Protein AF-A0A9P6AMZ5-F1 (afdb_monomer_lite)

Organism: NCBI:txid1448309

Structure (mmCIF, N/CA/C/O backbone):
data_AF-A0A9P6AMZ5-F1
#
_entry.id   AF-A0A9P6AMZ5-F1
#
loop_
_atom_site.group_PDB
_atom_site.id
_atom_site.type_symbol
_atom_site.label_atom_id
_atom_site.label_alt_id
_atom_site.label_comp_id
_atom_site.label_asym_id
_atom_site.label_entity_id
_atom_site.label_seq_id
_atom_site.pdbx_PDB_ins_code
_atom_site.Cartn_x
_atom_site.Cartn_y
_atom_site.Cartn_z
_atom_site.occupancy
_atom_site.B_iso_or_equiv
_atom_site.auth_seq_id
_atom_site.auth_comp_id
_atom_site.auth_asym_id
_atom_site.auth_atom_id
_atom_site.pdbx_PDB_model_num
ATOM 1 N N . MET A 1 1 ? -3.233 13.980 18.568 1.00 48.47 1 MET A N 1
ATOM 2 C CA . MET A 1 1 ? -3.191 13.251 17.279 1.00 48.47 1 MET A CA 1
ATOM 3 C C . MET A 1 1 ? -2.368 11.982 17.460 1.00 48.47 1 MET A C 1
ATOM 5 O O . MET A 1 1 ? -1.391 12.049 18.199 1.00 48.47 1 MET A O 1
ATOM 9 N N . PRO A 1 2 ? -2.757 10.838 16.870 1.00 57.91 2 PRO A N 1
ATOM 10 C CA . PRO A 1 2 ? -1.958 9.615 16.939 1.00 57.91 2 PRO A CA 1
ATOM 11 C C . PRO A 1 2 ? -0.602 9.841 16.256 1.00 57.91 2 PRO A C 1
ATOM 13 O O . PRO A 1 2 ? -0.550 10.254 15.101 1.00 57.91 2 PRO A O 1
ATOM 16 N N . GLN A 1 3 ? 0.487 9.612 16.988 1.00 70.00 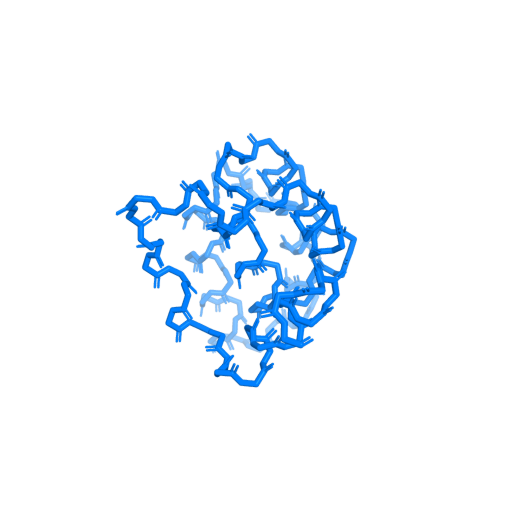3 GLN A N 1
ATOM 17 C CA . GLN A 1 3 ? 1.849 9.797 16.487 1.00 70.00 3 GLN A CA 1
ATOM 18 C C . GLN A 1 3 ? 2.267 8.549 15.702 1.00 70.00 3 GLN A C 1
ATOM 20 O O . GLN A 1 3 ? 2.582 7.515 16.292 1.00 70.00 3 GLN A O 1
ATOM 25 N N . VAL A 1 4 ? 2.250 8.626 14.370 1.00 73.94 4 VAL A N 1
ATOM 26 C CA . VAL A 1 4 ? 2.818 7.575 13.517 1.00 73.94 4 VAL A CA 1
ATOM 27 C C . VAL A 1 4 ? 4.332 7.748 13.511 1.00 73.94 4 VAL A C 1
ATOM 29 O O . VAL A 1 4 ? 4.833 8.797 13.129 1.00 73.94 4 VAL A O 1
ATOM 32 N N . THR A 1 5 ? 5.059 6.723 13.949 1.00 81.06 5 THR A N 1
ATOM 33 C CA . THR A 1 5 ? 6.531 6.753 14.057 1.00 81.06 5 THR A CA 1
ATOM 34 C C . THR A 1 5 ? 7.222 5.847 13.042 1.00 81.06 5 THR A C 1
ATOM 36 O O . THR A 1 5 ? 8.425 5.957 12.831 1.00 81.06 5 THR A O 1
ATOM 39 N N . SER A 1 6 ? 6.474 4.939 12.412 1.00 81.38 6 SER A N 1
ATOM 40 C CA . SER A 1 6 ? 6.967 4.041 11.372 1.00 81.38 6 SER A CA 1
ATOM 41 C C . SER A 1 6 ? 5.814 3.442 10.569 1.00 81.38 6 SER A C 1
ATOM 43 O O . SER A 1 6 ? 4.652 3.482 10.984 1.00 81.38 6 SER A O 1
ATOM 45 N N . ILE A 1 7 ? 6.151 2.818 9.441 1.00 80.31 7 ILE A N 1
ATOM 46 C CA . ILE A 1 7 ? 5.208 2.065 8.610 1.00 80.31 7 ILE A CA 1
ATOM 47 C C . ILE A 1 7 ? 4.557 0.928 9.410 1.00 80.31 7 ILE A C 1
ATOM 49 O O . ILE A 1 7 ? 3.337 0.792 9.396 1.00 80.31 7 ILE A O 1
ATOM 53 N N . ASP A 1 8 ? 5.338 0.142 10.156 1.00 83.94 8 ASP A N 1
ATOM 54 C CA . ASP A 1 8 ? 4.807 -0.959 10.970 1.00 83.94 8 ASP A CA 1
ATOM 55 C C . ASP A 1 8 ? 3.888 -0.451 12.096 1.00 83.94 8 ASP A C 1
ATOM 57 O O . ASP A 1 8 ? 2.883 -1.089 12.424 1.00 83.94 8 ASP A O 1
ATOM 61 N N . HIS A 1 9 ? 4.188 0.721 12.666 1.00 82.12 9 HIS A N 1
ATOM 62 C CA . HIS A 1 9 ? 3.320 1.362 13.652 1.00 82.12 9 HIS A CA 1
ATOM 63 C C . HIS A 1 9 ? 2.003 1.837 13.014 1.00 82.12 9 HIS A C 1
ATOM 65 O O . HIS A 1 9 ? 0.933 1.542 13.550 1.00 82.12 9 HIS A O 1
ATOM 71 N N . ALA A 1 10 ? 2.054 2.467 11.835 1.00 81.50 10 ALA A N 1
ATOM 72 C CA . ALA A 1 10 ? 0.857 2.815 11.069 1.00 81.50 10 ALA A CA 1
ATOM 73 C C . ALA A 1 10 ? -0.005 1.583 10.764 1.00 81.50 10 ALA A C 1
ATOM 75 O O . ALA A 1 10 ? -1.210 1.621 10.994 1.00 81.50 10 ALA A O 1
ATOM 76 N N . GLN A 1 11 ? 0.585 0.468 10.320 1.00 82.88 11 GLN A N 1
ATOM 77 C CA . GLN A 1 11 ? -0.166 -0.763 10.033 1.00 82.88 11 GLN A CA 1
ATOM 78 C C . GLN A 1 11 ? -0.934 -1.288 11.256 1.00 82.88 11 GLN A C 1
ATOM 80 O O . GLN A 1 11 ? -2.086 -1.710 11.136 1.00 82.88 11 GLN A O 1
ATOM 85 N N . LYS A 1 12 ? -0.321 -1.240 12.447 1.00 84.75 12 LYS A N 1
ATOM 86 C CA . LYS A 1 12 ? -0.992 -1.616 13.702 1.00 84.75 12 LYS A CA 1
ATOM 87 C C . LYS A 1 12 ? -2.152 -0.674 14.019 1.00 84.75 12 LYS A C 1
ATOM 89 O O . LYS A 1 12 ? -3.233 -1.148 14.358 1.00 84.75 12 LYS A O 1
ATOM 94 N N . LEU A 1 13 ? -1.946 0.635 13.872 1.00 81.88 13 LEU A N 1
ATOM 95 C CA . LEU A 1 13 ? -2.985 1.638 14.112 1.00 81.88 13 LEU A CA 1
ATOM 96 C C . LEU A 1 13 ? -4.151 1.502 13.130 1.00 81.88 13 LEU A C 1
ATOM 98 O O . LEU A 1 13 ? -5.298 1.594 13.551 1.00 81.88 13 LEU A O 1
ATOM 102 N N . PHE A 1 14 ? -3.882 1.195 11.859 1.00 80.81 14 PHE A N 1
ATOM 103 C CA . PHE A 1 14 ? -4.926 0.910 10.876 1.00 80.81 14 PHE A CA 1
ATOM 104 C C . PHE A 1 14 ? -5.754 -0.316 11.250 1.00 80.81 14 PHE A C 1
ATOM 106 O O . PHE A 1 14 ? -6.975 -0.258 11.180 1.00 80.81 14 PHE A O 1
ATOM 113 N N . LYS A 1 15 ? -5.118 -1.402 11.710 1.00 81.12 15 LYS A N 1
ATOM 114 C CA . LYS A 1 15 ? -5.836 -2.600 12.176 1.00 81.12 15 LYS A CA 1
ATOM 115 C C . LYS A 1 15 ? -6.765 -2.295 13.357 1.00 81.12 15 LYS A C 1
ATOM 117 O O . LYS A 1 15 ? -7.832 -2.887 13.475 1.00 81.12 15 LYS A O 1
ATOM 122 N N . VAL A 1 16 ? -6.355 -1.384 14.240 1.00 81.19 16 VAL A N 1
ATOM 123 C CA . VAL A 1 16 ? -7.189 -0.923 15.356 1.00 81.19 16 VAL A CA 1
ATOM 124 C C . VAL A 1 16 ? -8.319 -0.026 14.847 1.00 81.19 16 VAL A C 1
ATOM 126 O O . VAL A 1 16 ? -9.467 -0.262 15.195 1.00 81.19 16 VAL A O 1
ATOM 129 N N . ALA A 1 17 ? -8.027 0.958 13.996 1.00 78.94 17 ALA A N 1
ATOM 130 C CA . ALA A 1 17 ? -9.033 1.866 13.444 1.00 78.94 17 ALA A CA 1
ATOM 131 C C . ALA A 1 17 ? -10.132 1.126 12.660 1.00 78.94 17 ALA A C 1
ATOM 133 O O . ALA A 1 17 ? -11.304 1.467 12.801 1.00 78.94 17 ALA A O 1
ATOM 134 N N . ASP A 1 18 ? -9.751 0.093 11.904 1.00 76.75 18 ASP A N 1
ATOM 135 C CA . ASP A 1 18 ? -10.654 -0.809 11.183 1.00 76.75 18 ASP A CA 1
ATOM 136 C C . ASP A 1 18 ? -11.557 -1.599 12.145 1.00 76.75 18 ASP A C 1
ATOM 138 O O . ASP A 1 18 ? -12.773 -1.628 11.982 1.00 76.75 18 ASP A O 1
ATOM 142 N N . LYS A 1 19 ? -10.990 -2.137 13.237 1.00 75.38 19 LYS A N 1
ATOM 143 C CA . LYS A 1 19 ? -11.752 -2.855 14.277 1.00 75.38 19 LYS A CA 1
ATOM 144 C C . LYS A 1 19 ? -12.838 -1.994 14.938 1.00 75.38 19 LYS A C 1
ATOM 146 O O . LYS A 1 19 ? -13.830 -2.539 15.414 1.00 75.38 19 LYS A O 1
ATOM 151 N N . PHE A 1 20 ? -12.637 -0.681 15.012 1.00 74.44 20 PHE A N 1
ATOM 152 C CA . PHE A 1 20 ? -13.552 0.250 15.676 1.00 74.44 20 PHE A CA 1
ATOM 153 C C . PHE A 1 20 ? -14.383 1.102 14.692 1.00 74.44 20 PHE A C 1
ATOM 155 O O . PHE A 1 20 ? -15.026 2.050 15.133 1.00 74.44 20 PHE A O 1
ATOM 162 N N . ASP A 1 21 ? -14.360 0.790 13.386 1.00 68.38 21 ASP A N 1
ATOM 163 C CA . ASP A 1 21 ? -15.035 1.517 12.285 1.00 68.38 21 ASP A CA 1
ATOM 164 C C . ASP A 1 21 ? -14.867 3.050 12.340 1.00 68.38 21 ASP A C 1
ATOM 166 O O . ASP A 1 21 ? -15.754 3.848 12.024 1.00 68.38 21 ASP A O 1
ATOM 170 N N . VAL A 1 22 ? -13.686 3.509 12.761 1.00 77.38 22 VAL A N 1
ATOM 171 C CA . VAL A 1 22 ? -13.421 4.945 12.891 1.00 77.38 22 VAL A CA 1
ATOM 172 C C . VAL A 1 22 ? -12.915 5.477 11.552 1.00 77.38 22 VAL A C 1
ATOM 174 O O . VAL A 1 22 ? -11.717 5.699 11.363 1.00 77.38 22 VAL A O 1
ATOM 177 N N . LYS A 1 23 ? -13.830 5.720 10.605 1.00 75.44 23 LYS A N 1
ATOM 178 C CA . LYS A 1 23 ? -13.509 6.223 9.248 1.00 75.44 23 LYS A CA 1
ATOM 179 C C . LYS A 1 23 ? -12.584 7.445 9.256 1.00 75.44 23 LYS A C 1
ATOM 181 O O . LYS A 1 23 ? -11.601 7.495 8.520 1.00 75.44 23 LYS A O 1
ATOM 186 N N . ARG A 1 24 ? -12.831 8.389 10.168 1.00 76.56 24 ARG A N 1
ATOM 187 C CA . ARG A 1 24 ? -12.015 9.603 10.328 1.00 76.56 24 ARG A CA 1
ATOM 188 C C . ARG A 1 24 ? -10.596 9.319 10.836 1.00 76.56 24 ARG A C 1
ATOM 190 O O . ARG A 1 24 ? -9.669 10.056 10.518 1.00 76.56 24 ARG A O 1
ATOM 197 N N . ALA A 1 25 ? -10.400 8.240 11.595 1.00 78.31 25 ALA A N 1
ATOM 198 C CA . ALA A 1 25 ? -9.067 7.811 12.010 1.00 78.31 25 ALA A CA 1
ATOM 199 C C . ALA A 1 25 ? -8.296 7.199 10.836 1.00 78.31 25 ALA A C 1
ATOM 201 O O . ALA A 1 25 ? -7.109 7.477 10.695 1.00 78.31 25 ALA A O 1
ATOM 202 N N . ALA A 1 26 ? -8.959 6.434 9.964 1.00 79.31 26 ALA A N 1
ATOM 203 C CA . ALA A 1 26 ? -8.324 5.886 8.767 1.00 79.31 26 ALA A CA 1
ATOM 204 C C . ALA A 1 26 ? -7.807 6.995 7.834 1.00 79.31 26 ALA A C 1
ATOM 206 O O . ALA A 1 26 ? -6.692 6.898 7.331 1.00 79.31 26 ALA A O 1
ATOM 207 N N . GLU A 1 27 ? -8.562 8.078 7.649 1.00 81.06 27 GLU A N 1
ATOM 208 C CA . GLU A 1 27 ? -8.126 9.234 6.849 1.00 81.06 27 GLU A CA 1
ATOM 209 C C . GLU A 1 27 ? -6.894 9.931 7.440 1.00 81.06 27 GLU A C 1
ATOM 211 O O . GLU A 1 27 ? -5.911 10.161 6.733 1.00 81.06 27 GLU A O 1
ATOM 216 N N . LEU A 1 28 ? -6.903 10.203 8.748 1.00 83.12 28 LEU A N 1
ATOM 217 C CA . LEU A 1 28 ? -5.761 10.811 9.437 1.00 83.12 28 LEU A CA 1
ATOM 218 C C . LEU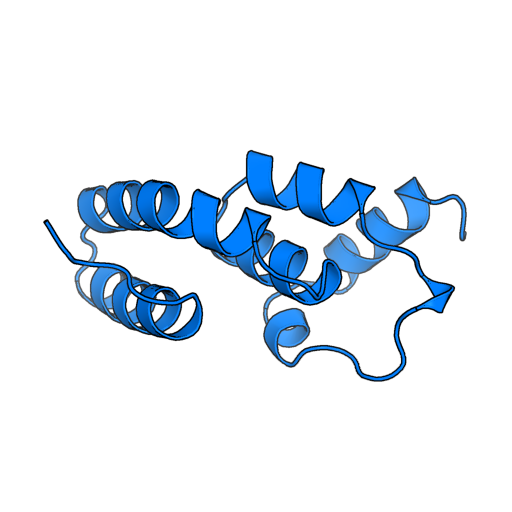 A 1 28 ? -4.521 9.909 9.393 1.00 83.12 28 LEU A C 1
ATOM 220 O O . LEU A 1 28 ? -3.408 10.394 9.198 1.00 83.12 28 LEU A O 1
ATOM 224 N N . LEU A 1 29 ? -4.708 8.595 9.532 1.00 84.06 29 LEU A N 1
ATOM 225 C CA . LEU A 1 29 ? -3.622 7.624 9.433 1.00 84.06 29 LEU A CA 1
ATOM 226 C C . LEU A 1 29 ? -3.068 7.525 8.009 1.00 84.06 29 LEU A C 1
ATOM 228 O O . LEU A 1 29 ? -1.860 7.366 7.860 1.00 84.06 29 LEU A O 1
ATOM 232 N N . ARG A 1 30 ? -3.900 7.663 6.964 1.00 85.44 30 ARG A N 1
ATOM 233 C CA . ARG A 1 30 ? -3.427 7.700 5.566 1.00 85.44 30 ARG A CA 1
ATOM 234 C C . ARG A 1 30 ? -2.522 8.904 5.349 1.00 85.44 30 ARG A C 1
ATOM 236 O O . ARG A 1 30 ? -1.407 8.731 4.867 1.00 85.44 30 ARG A O 1
ATOM 243 N N . ALA A 1 31 ? -2.965 10.087 5.778 1.00 84.19 31 ALA A N 1
ATOM 244 C CA . ALA A 1 31 ? -2.175 11.312 5.683 1.00 84.19 31 ALA A CA 1
ATOM 245 C C . ALA A 1 31 ? -0.843 11.198 6.444 1.00 84.19 31 ALA A C 1
ATOM 247 O O . ALA A 1 31 ? 0.206 11.578 5.927 1.00 84.19 31 ALA A O 1
ATOM 248 N N . ALA A 1 32 ? -0.869 10.610 7.643 1.00 85.56 32 ALA A N 1
ATOM 249 C CA . ALA A 1 32 ? 0.332 10.387 8.439 1.00 85.56 32 ALA A CA 1
ATOM 250 C C . ALA A 1 32 ? 1.267 9.322 7.838 1.00 85.56 32 ALA A C 1
ATOM 252 O O . ALA A 1 32 ? 2.471 9.382 8.066 1.00 85.56 32 ALA A O 1
ATOM 253 N N . LEU A 1 33 ? 0.744 8.359 7.071 1.00 86.06 33 LEU A N 1
ATOM 254 C CA . LEU A 1 33 ? 1.512 7.278 6.448 1.00 86.06 33 LEU A CA 1
ATOM 255 C C . LEU A 1 33 ? 2.251 7.727 5.174 1.00 86.06 33 LEU A C 1
ATOM 257 O O . LEU A 1 33 ? 3.338 7.219 4.895 1.00 86.06 33 LEU A O 1
ATOM 261 N N . THR A 1 34 ? 1.706 8.691 4.426 1.00 87.25 34 THR A N 1
ATOM 262 C CA . THR A 1 34 ? 2.286 9.216 3.176 1.00 87.25 34 THR A CA 1
ATOM 263 C C . THR A 1 34 ? 3.786 9.553 3.251 1.00 87.25 34 THR A C 1
ATOM 265 O O . THR A 1 34 ? 4.531 9.040 2.410 1.00 87.25 34 THR A O 1
ATOM 268 N N . PRO A 1 35 ? 4.289 10.344 4.225 1.00 86.94 35 PRO A N 1
ATOM 269 C CA . PRO A 1 35 ? 5.717 10.668 4.293 1.00 86.94 35 PRO A CA 1
ATOM 270 C C . PRO A 1 35 ? 6.598 9.433 4.530 1.00 86.94 35 PRO A C 1
ATOM 272 O O . PRO A 1 35 ? 7.679 9.329 3.951 1.00 86.94 35 PRO A O 1
ATOM 275 N N . PHE A 1 36 ? 6.127 8.455 5.310 1.00 88.50 36 PHE A N 1
ATOM 276 C CA . PHE A 1 36 ? 6.873 7.217 5.545 1.00 88.50 36 PHE A CA 1
ATOM 277 C C . PHE A 1 36 ? 6.950 6.347 4.291 1.00 88.50 36 PHE A C 1
ATOM 279 O O . PHE A 1 36 ? 7.996 5.770 4.008 1.00 88.50 36 PHE A O 1
ATOM 286 N N . LEU A 1 37 ? 5.871 6.281 3.505 1.00 88.56 37 LEU A N 1
ATOM 287 C CA . LEU A 1 37 ? 5.874 5.561 2.229 1.00 88.56 37 LEU A CA 1
ATOM 288 C C . LEU A 1 37 ? 6.798 6.211 1.198 1.00 88.56 37 LEU A C 1
ATOM 290 O O . LEU A 1 37 ? 7.428 5.501 0.414 1.00 88.56 37 LEU A O 1
ATOM 294 N N . ALA A 1 38 ? 6.907 7.540 1.206 1.00 86.19 38 ALA 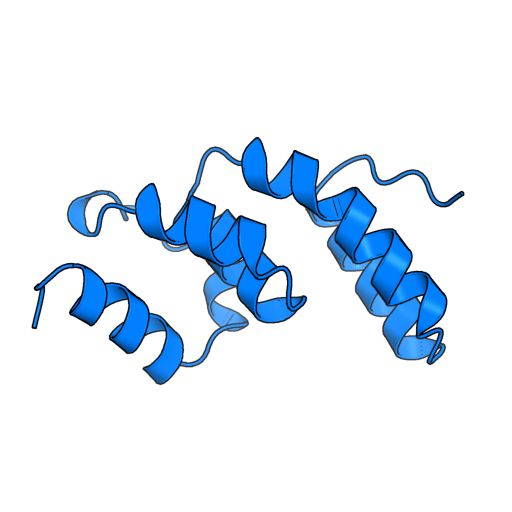A N 1
ATOM 295 C CA . ALA A 1 38 ? 7.847 8.254 0.349 1.00 86.19 38 ALA A CA 1
ATOM 296 C C . ALA A 1 38 ? 9.309 7.960 0.734 1.00 86.19 38 ALA A C 1
ATOM 298 O O . ALA A 1 38 ? 10.144 7.757 -0.152 1.00 86.19 38 ALA A O 1
ATOM 299 N N . ALA A 1 39 ? 9.599 7.885 2.037 1.00 87.75 39 ALA A N 1
ATOM 300 C CA . ALA A 1 39 ? 10.929 7.600 2.577 1.00 87.75 39 ALA A CA 1
ATOM 301 C C . ALA A 1 39 ? 11.335 6.114 2.512 1.00 87.75 39 ALA A C 1
ATOM 303 O O . ALA A 1 39 ? 12.512 5.798 2.675 1.00 87.75 39 ALA A O 1
ATOM 304 N N . GLU A 1 40 ? 10.394 5.198 2.268 1.00 87.56 40 GLU A N 1
ATOM 305 C CA . GLU A 1 40 ? 10.682 3.767 2.151 1.00 87.56 40 GLU A CA 1
ATOM 306 C C . GLU A 1 40 ? 11.675 3.490 1.006 1.00 87.56 40 GLU A C 1
ATOM 308 O O . GLU A 1 40 ? 11.556 3.996 -0.121 1.00 87.56 40 GLU A O 1
ATOM 313 N N . LEU A 1 41 ? 12.679 2.671 1.319 1.00 86.44 41 LEU A N 1
ATOM 314 C CA . LEU A 1 41 ? 13.769 2.330 0.413 1.00 86.44 41 LEU A CA 1
ATOM 315 C C . LEU A 1 41 ? 13.327 1.290 -0.608 1.00 86.44 41 LEU A C 1
ATOM 317 O O . LEU A 1 41 ? 13.754 1.360 -1.757 1.00 86.44 41 LEU A O 1
ATOM 321 N N . ASN A 1 42 ? 12.462 0.354 -0.206 1.00 88.19 42 ASN A N 1
ATOM 322 C CA . ASN A 1 42 ? 11.930 -0.671 -1.094 1.00 88.19 42 ASN A CA 1
ATOM 323 C C . ASN A 1 42 ? 10.648 -0.172 -1.797 1.00 88.19 42 ASN A C 1
ATOM 325 O O . ASN A 1 42 ? 9.578 -0.140 -1.176 1.00 88.19 42 ASN A O 1
ATOM 329 N N . PRO A 1 43 ? 10.696 0.158 -3.105 1.00 88.50 43 PRO A N 1
ATOM 330 C CA . PRO A 1 43 ? 9.538 0.704 -3.809 1.00 88.50 43 PRO A CA 1
ATOM 331 C C . PRO A 1 43 ? 8.380 -0.291 -3.881 1.00 88.50 43 PRO A C 1
ATOM 333 O O . PRO A 1 43 ? 7.224 0.109 -3.825 1.00 88.50 43 PRO A O 1
ATOM 336 N N . LEU A 1 44 ? 8.672 -1.592 -3.954 1.00 88.94 44 LEU A N 1
ATOM 337 C CA . LEU A 1 44 ? 7.640 -2.622 -4.028 1.00 88.94 44 LEU A CA 1
ATOM 338 C C . LEU A 1 44 ? 6.893 -2.769 -2.700 1.00 88.94 44 LEU A C 1
ATOM 340 O O . LEU A 1 44 ? 5.673 -2.924 -2.689 1.00 88.94 44 LEU A O 1
ATOM 344 N N . ARG A 1 45 ? 7.617 -2.653 -1.580 1.00 89.75 45 ARG A N 1
ATOM 345 C CA . ARG A 1 45 ? 7.021 -2.632 -0.239 1.00 89.75 45 ARG A CA 1
ATOM 346 C C . ARG A 1 45 ? 6.133 -1.404 -0.068 1.00 89.75 45 ARG A C 1
ATOM 348 O O . ARG A 1 45 ? 4.981 -1.539 0.332 1.00 89.75 45 ARG A O 1
ATOM 355 N N . SER A 1 46 ? 6.650 -0.227 -0.420 1.00 91.50 46 SER A N 1
ATOM 356 C CA . SER A 1 46 ? 5.896 1.031 -0.367 1.00 91.50 46 SER A CA 1
ATOM 357 C C . SER A 1 46 ? 4.621 0.962 -1.213 1.00 91.50 46 SER A C 1
ATOM 359 O O . SER A 1 46 ? 3.533 1.279 -0.733 1.00 91.50 46 SER A O 1
ATOM 361 N N . TRP A 1 47 ? 4.731 0.445 -2.439 1.00 92.06 47 TRP A N 1
ATOM 362 C CA . TRP A 1 47 ? 3.602 0.268 -3.346 1.00 92.06 47 TRP A CA 1
ATOM 363 C C . TRP A 1 47 ? 2.540 -0.677 -2.777 1.00 92.06 47 TRP A C 1
ATOM 365 O O . TRP A 1 47 ? 1.367 -0.312 -2.738 1.00 92.06 47 TRP A O 1
ATOM 375 N N . ALA A 1 48 ? 2.932 -1.850 -2.277 1.00 91.19 48 ALA A N 1
ATOM 376 C CA . ALA A 1 48 ? 1.988 -2.831 -1.744 1.00 91.19 48 ALA A CA 1
ATOM 377 C C . ALA A 1 48 ? 1.211 -2.299 -0.527 1.00 91.19 48 ALA A C 1
ATOM 379 O O . ALA A 1 48 ? 0.008 -2.518 -0.384 1.00 91.19 48 ALA A O 1
ATOM 380 N N . ILE A 1 49 ? 1.885 -1.532 0.331 1.00 90.75 49 ILE A N 1
ATOM 381 C CA . ILE A 1 49 ? 1.264 -0.887 1.490 1.00 90.75 49 ILE A CA 1
ATOM 382 C C . ILE A 1 49 ? 0.325 0.241 1.050 1.00 90.75 49 ILE A C 1
ATOM 384 O O . ILE A 1 49 ? -0.777 0.366 1.585 1.00 90.75 49 ILE A O 1
ATOM 388 N N . ALA A 1 50 ? 0.729 1.034 0.058 1.00 90.88 50 ALA A N 1
ATOM 389 C CA . ALA A 1 50 ? -0.102 2.087 -0.507 1.00 90.88 50 ALA A CA 1
ATOM 390 C C . ALA A 1 50 ? -1.382 1.530 -1.152 1.00 90.88 50 ALA A C 1
ATOM 392 O O . ALA A 1 50 ? -2.452 2.097 -0.941 1.00 90.88 50 ALA A O 1
ATOM 393 N N . VAL A 1 51 ? -1.290 0.398 -1.865 1.00 91.25 51 VAL A N 1
ATOM 394 C CA . VAL A 1 51 ? -2.451 -0.327 -2.413 1.00 91.25 51 VAL A CA 1
ATOM 395 C C . VAL A 1 51 ? -3.389 -0.762 -1.292 1.00 91.25 51 VAL A C 1
ATOM 397 O O . VAL A 1 51 ? -4.582 -0.481 -1.352 1.00 91.25 51 VAL A O 1
ATOM 400 N N . ARG A 1 52 ? -2.854 -1.389 -0.237 1.00 89.81 52 ARG A N 1
ATOM 401 C CA . ARG A 1 52 ? -3.663 -1.881 0.885 1.00 89.81 52 ARG A CA 1
ATOM 402 C C . ARG A 1 52 ? -4.468 -0.776 1.571 1.00 89.81 52 ARG A C 1
ATOM 404 O O . ARG A 1 52 ? -5.614 -1.004 1.946 1.00 89.81 52 ARG A O 1
ATOM 411 N N . TYR A 1 53 ? -3.861 0.389 1.787 1.00 87.44 53 TYR A N 1
ATOM 412 C CA . TYR A 1 53 ? -4.486 1.476 2.548 1.00 87.44 53 TYR A CA 1
ATOM 413 C C . TYR A 1 53 ? -5.121 2.567 1.676 1.00 87.44 53 TYR A C 1
ATOM 415 O O . TYR A 1 53 ? -5.687 3.512 2.227 1.00 87.44 53 TYR A O 1
ATOM 423 N N . GLY A 1 54 ? -5.073 2.440 0.346 1.00 87.19 54 GLY A N 1
ATOM 424 C CA . GLY A 1 54 ? -5.671 3.392 -0.594 1.00 87.19 54 GLY A CA 1
ATOM 425 C C . GLY A 1 54 ? -4.949 4.742 -0.659 1.00 87.19 54 GLY A C 1
ATOM 426 O O . GLY A 1 54 ? -5.591 5.780 -0.787 1.00 87.19 54 GLY A O 1
ATOM 427 N N . VAL A 1 55 ? -3.619 4.753 -0.523 1.00 89.62 55 VAL A N 1
ATOM 428 C CA . VAL A 1 55 ? -2.799 5.976 -0.608 1.00 89.62 55 VAL A CA 1
ATOM 429 C C . VAL A 1 55 ? -2.300 6.151 -2.045 1.00 89.62 55 VAL A C 1
ATOM 431 O O . VAL A 1 55 ? -1.177 5.781 -2.388 1.00 89.62 55 VAL A O 1
ATOM 434 N N . GLU A 1 56 ? -3.152 6.696 -2.913 1.00 87.56 56 GLU A N 1
ATOM 435 C CA . GLU A 1 56 ? -2.920 6.722 -4.367 1.00 87.56 56 GLU A CA 1
ATOM 436 C C . GLU A 1 56 ? -1.653 7.468 -4.803 1.00 87.56 56 GLU A C 1
ATOM 438 O O . GLU A 1 56 ? -0.964 7.047 -5.736 1.00 87.56 56 GLU A O 1
ATOM 443 N N . GLU A 1 57 ? -1.304 8.566 -4.137 1.00 87.69 57 GLU A N 1
ATOM 444 C CA . GLU A 1 57 ? -0.097 9.335 -4.462 1.00 87.69 57 GLU A CA 1
ATOM 445 C C . GLU A 1 57 ? 1.168 8.523 -4.186 1.00 87.69 57 GLU A C 1
ATOM 447 O O . GLU A 1 57 ? 2.040 8.420 -5.053 1.00 87.69 57 GLU A O 1
ATOM 452 N N . ALA A 1 58 ? 1.226 7.879 -3.017 1.00 88.88 58 ALA A N 1
ATOM 453 C CA . ALA A 1 58 ? 2.323 6.998 -2.643 1.00 88.88 58 ALA A CA 1
ATOM 454 C C . ALA A 1 58 ? 2.387 5.777 -3.565 1.00 88.88 58 ALA A C 1
ATOM 456 O O . ALA A 1 58 ? 3.472 5.411 -4.013 1.00 88.88 58 ALA A O 1
ATOM 457 N N . ARG A 1 59 ? 1.233 5.202 -3.935 1.00 90.50 59 ARG A N 1
ATOM 458 C CA . ARG A 1 59 ? 1.154 4.090 -4.891 1.00 90.50 59 ARG A CA 1
ATOM 459 C C . ARG A 1 59 ? 1.782 4.476 -6.225 1.00 90.50 59 ARG A C 1
ATOM 461 O O . ARG A 1 59 ? 2.650 3.764 -6.718 1.00 90.50 59 ARG A O 1
ATOM 468 N N . ARG A 1 60 ? 1.398 5.616 -6.805 1.00 88.56 60 ARG A N 1
ATOM 469 C CA . ARG A 1 60 ? 1.957 6.088 -8.084 1.00 88.56 60 ARG A CA 1
ATOM 470 C C . ARG A 1 60 ? 3.446 6.419 -7.980 1.00 88.56 60 ARG A C 1
ATOM 472 O O . ARG A 1 60 ? 4.208 6.069 -8.879 1.00 88.56 60 ARG A O 1
ATOM 479 N N . ALA A 1 61 ? 3.875 7.074 -6.903 1.00 88.56 61 ALA A N 1
ATOM 480 C CA . ALA A 1 61 ? 5.279 7.420 -6.693 1.00 88.56 61 ALA A CA 1
ATOM 481 C C . ALA A 1 61 ? 6.164 6.171 -6.543 1.00 88.56 61 ALA A C 1
ATOM 483 O O . ALA A 1 61 ? 7.213 6.064 -7.180 1.00 88.56 61 ALA A O 1
ATOM 484 N N . ALA A 1 62 ? 5.712 5.199 -5.750 1.00 89.19 62 ALA A N 1
ATOM 485 C CA . ALA A 1 62 ? 6.388 3.926 -5.557 1.00 89.19 62 ALA A CA 1
ATOM 486 C C . ALA A 1 62 ? 6.410 3.100 -6.849 1.00 89.19 62 ALA A C 1
ATOM 488 O O . ALA A 1 62 ? 7.464 2.583 -7.219 1.00 89.19 62 ALA A O 1
ATOM 489 N N . ALA A 1 63 ? 5.289 3.073 -7.584 1.00 88.8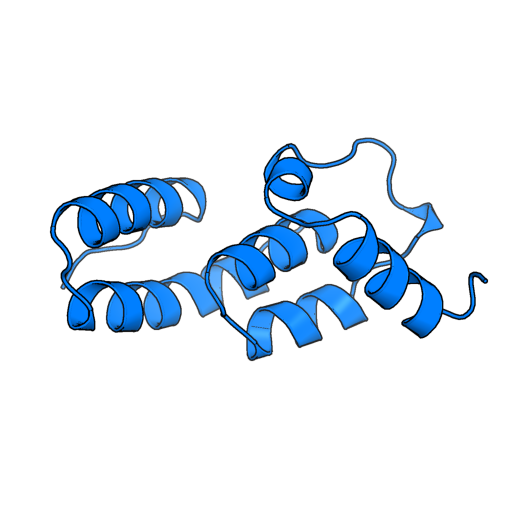1 63 ALA A N 1
ATOM 490 C CA . ALA A 1 63 ? 5.209 2.433 -8.889 1.00 88.81 63 ALA A CA 1
ATOM 491 C C . ALA A 1 63 ? 6.277 2.987 -9.826 1.00 88.81 63 ALA A C 1
ATOM 493 O O . ALA A 1 63 ? 7.009 2.181 -10.365 1.00 88.81 63 ALA A O 1
ATOM 494 N N . LYS A 1 64 ? 6.461 4.312 -9.948 1.00 87.88 64 LYS A N 1
ATOM 495 C CA . LYS A 1 64 ? 7.492 4.946 -10.808 1.00 87.88 64 LYS A CA 1
ATOM 496 C C . LYS A 1 64 ? 8.942 4.627 -10.419 1.00 87.88 64 LYS A C 1
ATOM 498 O O . LYS A 1 64 ? 9.836 4.645 -11.268 1.00 87.88 64 LYS A O 1
ATOM 503 N N . ARG A 1 65 ? 9.197 4.382 -9.132 1.00 87.81 65 ARG A N 1
ATOM 504 C CA . ARG A 1 65 ? 10.526 4.025 -8.600 1.00 87.81 65 ARG A CA 1
ATOM 505 C C . ARG A 1 65 ? 10.826 2.533 -8.730 1.00 87.81 65 ARG A C 1
ATOM 507 O O . ARG A 1 65 ? 11.989 2.146 -8.673 1.00 87.81 65 ARG A O 1
ATOM 514 N N . PHE A 1 66 ? 9.798 1.703 -8.883 1.00 87.44 66 PHE A N 1
ATOM 515 C CA . PHE A 1 66 ? 9.945 0.261 -8.988 1.00 87.44 66 PHE A CA 1
ATOM 516 C C . PHE A 1 66 ? 10.720 -0.136 -10.254 1.00 87.44 66 PHE A C 1
ATOM 518 O O . PHE A 1 66 ? 10.524 0.424 -11.332 1.00 87.44 66 PHE A O 1
ATOM 525 N N . ARG A 1 67 ? 11.635 -1.100 -10.113 1.00 84.25 67 ARG A N 1
ATOM 526 C CA . ARG A 1 67 ? 12.376 -1.700 -11.225 1.00 84.25 67 ARG A CA 1
ATOM 527 C C . ARG A 1 67 ? 12.258 -3.225 -11.132 1.00 84.25 67 ARG A C 1
ATOM 529 O O . ARG A 1 67 ? 12.706 -3.783 -10.131 1.00 84.25 67 ARG A O 1
ATOM 536 N N . PRO A 1 68 ? 11.719 -3.915 -12.145 1.00 74.12 68 PRO A N 1
ATOM 537 C CA . PRO A 1 68 ? 11.402 -5.349 -12.071 1.00 74.12 68 PRO A CA 1
ATOM 538 C C . PRO A 1 68 ? 12.613 -6.219 -11.731 1.00 74.12 68 PRO A C 1
ATOM 540 O O . PRO A 1 68 ? 12.545 -7.088 -10.869 1.00 74.12 68 PRO A O 1
ATOM 543 N N . ASN A 1 69 ? 13.762 -5.886 -12.320 1.00 71.75 69 ASN A N 1
ATOM 544 C CA . ASN A 1 69 ? 15.008 -6.641 -12.170 1.00 71.75 69 ASN A CA 1
ATOM 545 C C . ASN A 1 69 ? 15.701 -6.433 -10.810 1.00 71.75 69 ASN A C 1
ATOM 547 O O . ASN A 1 69 ? 16.774 -6.982 -10.576 1.00 71.75 69 ASN A O 1
ATOM 551 N N . THR A 1 70 ? 15.124 -5.625 -9.913 1.00 66.94 70 THR A N 1
ATOM 552 C CA . THR A 1 70 ? 15.706 -5.340 -8.589 1.00 66.94 70 THR A CA 1
ATOM 553 C C . THR A 1 70 ? 15.124 -6.193 -7.461 1.00 66.94 70 THR A C 1
ATOM 555 O O . THR A 1 70 ? 15.597 -6.102 -6.326 1.00 66.94 70 THR A O 1
ATOM 558 N N . ILE A 1 71 ? 14.142 -7.062 -7.736 1.00 66.69 71 ILE A N 1
ATOM 559 C CA . ILE A 1 71 ? 13.548 -7.911 -6.697 1.00 66.69 71 ILE A CA 1
ATOM 560 C C . ILE A 1 71 ? 14.444 -9.129 -6.440 1.00 66.69 71 ILE A C 1
ATOM 562 O O . ILE A 1 71 ? 14.341 -10.143 -7.120 1.00 66.69 71 ILE A O 1
ATOM 566 N N . ARG A 1 72 ? 15.296 -9.050 -5.412 1.00 67.19 72 ARG A N 1
ATOM 567 C CA . ARG A 1 72 ? 15.977 -10.237 -4.854 1.00 67.19 72 ARG A CA 1
ATOM 568 C C . ARG A 1 72 ? 15.137 -10.953 -3.802 1.00 67.19 72 ARG A C 1
ATOM 570 O O . ARG A 1 72 ? 15.154 -12.175 -3.727 1.00 67.19 72 ARG A O 1
ATOM 577 N N . HIS A 1 73 ? 14.384 -10.189 -3.012 1.00 76.88 73 HIS A N 1
ATOM 578 C CA . HIS A 1 73 ? 13.518 -10.711 -1.959 1.00 76.88 73 HIS A CA 1
ATOM 579 C C . HIS A 1 73 ? 12.175 -9.974 -1.986 1.00 76.88 73 HIS A C 1
ATOM 581 O O . HIS A 1 73 ? 12.143 -8.768 -1.710 1.00 76.88 73 HIS A O 1
ATOM 587 N N . PRO A 1 74 ? 11.071 -10.653 -2.346 1.00 78.75 74 PRO A N 1
ATOM 588 C CA . PRO A 1 74 ? 9.757 -10.031 -2.342 1.00 78.75 74 PRO A CA 1
ATOM 589 C C . PRO A 1 74 ? 9.363 -9.645 -0.905 1.00 78.75 74 PRO A C 1
ATOM 591 O O . PRO A 1 74 ? 9.505 -10.461 0.010 1.00 78.75 74 PRO A O 1
ATOM 594 N N . PRO A 1 75 ? 8.882 -8.412 -0.669 1.00 85.56 75 PRO A N 1
ATOM 595 C CA . PRO A 1 75 ? 8.421 -8.003 0.650 1.00 85.56 75 PRO A CA 1
ATOM 59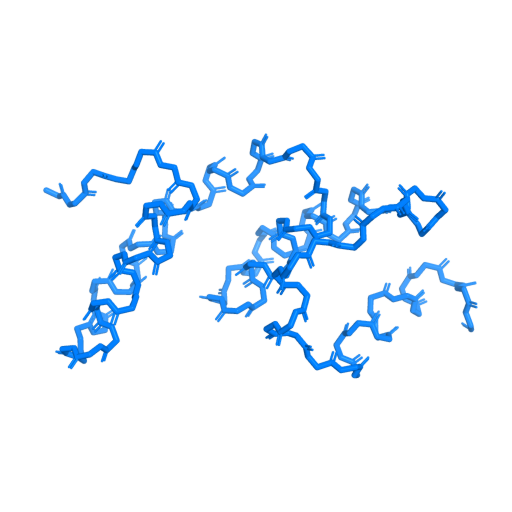6 C C . PRO A 1 75 ? 7.151 -8.771 1.032 1.00 85.56 75 PRO A C 1
ATOM 598 O O . PRO A 1 75 ? 6.277 -9.001 0.195 1.00 85.56 75 PRO A O 1
ATOM 601 N N . LYS A 1 76 ? 7.014 -9.111 2.320 1.00 87.56 76 LYS A N 1
ATOM 602 C CA . LYS A 1 76 ? 5.831 -9.800 2.876 1.00 87.56 76 LYS A CA 1
ATOM 603 C C . LYS A 1 76 ? 4.520 -9.060 2.580 1.00 87.56 76 LYS A C 1
ATOM 605 O O . LYS A 1 76 ? 3.460 -9.669 2.512 1.00 87.56 76 LYS A O 1
ATOM 610 N N . GLU A 1 77 ? 4.587 -7.744 2.397 1.00 87.44 77 GLU A N 1
ATOM 611 C CA . GLU A 1 77 ? 3.439 -6.885 2.130 1.00 87.44 77 GLU A CA 1
ATOM 612 C C . GLU A 1 77 ? 2.807 -7.108 0.750 1.00 87.44 77 GLU A C 1
ATOM 614 O O . GLU A 1 77 ? 1.654 -6.728 0.563 1.00 87.44 77 GLU A O 1
ATOM 619 N N . LEU A 1 78 ? 3.486 -7.793 -0.179 1.00 85.69 78 LEU A N 1
ATOM 620 C CA . LEU A 1 78 ? 2.864 -8.252 -1.428 1.00 85.69 78 LEU A CA 1
ATOM 621 C C . LEU A 1 78 ? 1.678 -9.191 -1.195 1.00 85.69 78 LEU A C 1
ATOM 623 O O . LEU A 1 78 ? 0.782 -9.231 -2.029 1.00 85.69 78 LEU A O 1
ATOM 627 N N . ALA A 1 79 ? 1.622 -9.885 -0.053 1.00 86.81 79 ALA A N 1
ATOM 628 C CA . ALA A 1 79 ? 0.479 -10.722 0.312 1.00 86.81 79 ALA A CA 1
ATOM 629 C C . ALA A 1 79 ? -0.842 -9.934 0.417 1.00 86.81 79 ALA A C 1
ATOM 631 O O . ALA A 1 79 ? -1.915 -10.529 0.414 1.00 86.81 79 ALA A O 1
ATOM 632 N N . TYR A 1 80 ? -0.779 -8.603 0.523 1.00 83.56 80 TYR A N 1
ATOM 633 C CA . TYR A 1 80 ? -1.959 -7.739 0.577 1.00 83.56 80 TYR A CA 1
ATOM 634 C C . TYR A 1 80 ? -2.466 -7.301 -0.797 1.00 83.56 80 TYR A C 1
ATOM 636 O O . TYR A 1 80 ? -3.441 -6.555 -0.870 1.00 83.56 80 TYR A O 1
ATOM 644 N N . VAL A 1 81 ? -1.798 -7.716 -1.871 1.00 87.69 81 VAL A N 1
ATOM 645 C CA . VAL A 1 81 ? -2.078 -7.266 -3.229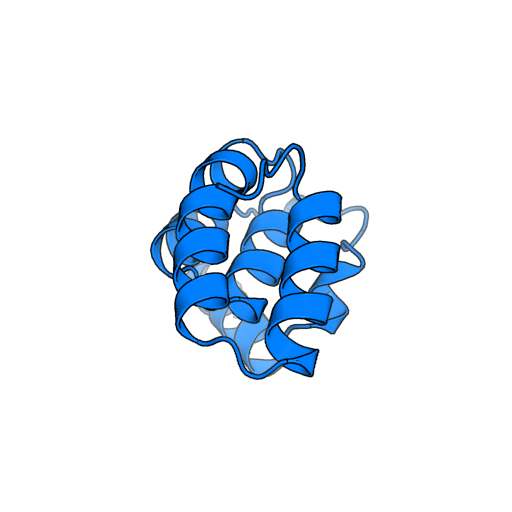 1.00 87.69 81 VAL A CA 1
ATOM 646 C C . VAL A 1 81 ? -2.478 -8.455 -4.088 1.00 87.69 81 VAL A C 1
ATOM 648 O O . VAL A 1 81 ? -1.912 -9.540 -3.982 1.00 87.69 81 VAL A O 1
ATOM 651 N N . THR A 1 82 ? -3.473 -8.260 -4.946 1.00 88.06 82 THR A N 1
ATOM 652 C CA . THR A 1 82 ? -3.913 -9.311 -5.868 1.00 88.06 82 THR A CA 1
ATOM 653 C C . THR A 1 82 ? -2.894 -9.526 -6.988 1.00 88.06 82 THR A C 1
ATOM 655 O O . THR A 1 82 ? -2.191 -8.598 -7.397 1.00 88.06 82 THR A O 1
ATOM 658 N N . ALA A 1 83 ? -2.860 -10.741 -7.543 1.00 85.31 83 ALA A N 1
ATOM 659 C CA . ALA A 1 83 ? -2.022 -11.053 -8.701 1.00 85.31 83 ALA A CA 1
ATOM 660 C C . ALA A 1 83 ? -2.306 -10.115 -9.888 1.00 85.31 83 ALA A C 1
ATOM 662 O O . ALA A 1 83 ? -1.375 -9.683 -10.557 1.00 85.31 83 ALA A O 1
ATOM 663 N N . LEU A 1 84 ? -3.572 -9.726 -10.089 1.00 86.44 84 LEU A N 1
ATOM 664 C CA . LEU A 1 84 ? -3.974 -8.768 -11.121 1.00 86.44 84 LEU A CA 1
ATOM 665 C C . LEU A 1 84 ? -3.358 -7.381 -10.900 1.00 86.44 84 LEU A C 1
ATOM 667 O O . LEU A 1 84 ? -2.798 -6.807 -11.825 1.00 86.44 84 LEU A O 1
ATOM 671 N N . GLN A 1 85 ? -3.424 -6.843 -9.682 1.00 88.25 85 GLN A N 1
ATOM 672 C CA . GLN A 1 85 ? -2.835 -5.534 -9.375 1.00 88.25 85 GLN A CA 1
ATOM 673 C C . GLN A 1 85 ? -1.315 -5.537 -9.572 1.00 88.25 85 GLN A C 1
ATOM 675 O O . GLN A 1 85 ? -0.745 -4.542 -10.020 1.00 88.25 85 GLN A O 1
ATOM 680 N N . TYR A 1 86 ? -0.654 -6.648 -9.237 1.00 86.06 86 TYR A N 1
ATOM 681 C CA . TYR A 1 86 ? 0.773 -6.811 -9.494 1.00 86.06 86 TYR A CA 1
ATOM 682 C C . TYR A 1 86 ? 1.073 -6.938 -10.993 1.00 86.06 86 TYR A C 1
ATOM 684 O O . TYR A 1 86 ? 1.993 -6.295 -11.485 1.00 86.06 86 TYR A O 1
ATOM 692 N N . PHE A 1 87 ? 0.264 -7.689 -11.739 1.00 85.06 87 PHE A N 1
ATOM 693 C CA . PHE A 1 87 ? 0.382 -7.795 -13.191 1.00 85.06 87 PHE A CA 1
ATOM 694 C C . PHE A 1 87 ? 0.219 -6.432 -13.883 1.00 85.06 87 PHE A C 1
ATOM 696 O O . PHE A 1 87 ? 1.077 -6.044 -14.668 1.00 85.06 87 PHE A O 1
ATOM 703 N N . GLN A 1 88 ? -0.784 -5.640 -13.494 1.00 86.62 88 GLN A N 1
ATOM 704 C CA . GLN A 1 88 ? -0.987 -4.271 -13.989 1.00 86.62 88 GLN A CA 1
ATOM 705 C C . GLN A 1 88 ? 0.207 -3.349 -13.701 1.00 86.62 88 GLN A C 1
ATOM 707 O O . GLN A 1 88 ? 0.518 -2.457 -14.491 1.00 86.62 88 GLN A O 1
ATOM 712 N N . LEU A 1 89 ? 0.888 -3.542 -12.563 1.00 85.00 89 LEU A N 1
ATOM 713 C CA . LEU A 1 89 ? 2.128 -2.823 -12.281 1.00 85.00 89 LEU A CA 1
ATOM 714 C C . LEU A 1 89 ? 3.210 -3.186 -13.305 1.00 85.00 89 LEU A C 1
ATOM 716 O O . LEU A 1 89 ? 3.927 -2.292 -13.736 1.00 85.00 89 LEU A O 1
ATOM 720 N N . LEU A 1 90 ? 3.328 -4.459 -13.691 1.00 84.44 90 LEU A N 1
ATOM 721 C CA . LEU A 1 90 ? 4.332 -4.945 -14.642 1.00 84.44 90 LEU A CA 1
ATOM 722 C C . LEU A 1 90 ? 4.031 -4.557 -16.099 1.00 84.44 90 LEU A C 1
ATOM 724 O O . LEU A 1 90 ? 4.961 -4.177 -16.810 1.00 84.44 90 LEU A O 1
ATOM 728 N N . GLU A 1 91 ? 2.766 -4.587 -16.528 1.00 82.81 91 GLU A N 1
ATOM 729 C CA . GLU A 1 91 ? 2.350 -4.104 -17.858 1.00 82.81 91 GLU A CA 1
ATOM 730 C C . GLU A 1 91 ? 2.747 -2.639 -18.073 1.00 82.81 91 GLU A C 1
ATOM 732 O O . GLU A 1 91 ? 3.265 -2.275 -19.126 1.00 82.81 91 GLU A O 1
ATOM 737 N N . GLY A 1 92 ? 2.614 -1.798 -17.040 1.00 76.00 92 GLY A N 1
ATOM 738 C CA . GLY A 1 92 ? 3.049 -0.397 -17.092 1.00 76.00 92 GLY A CA 1
ATOM 739 C C . GLY A 1 92 ? 4.553 -0.201 -17.342 1.00 76.00 92 GLY A C 1
ATOM 740 O O . GLY A 1 92 ? 4.984 0.916 -17.625 1.00 76.00 92 GLY A O 1
ATOM 741 N N . TYR A 1 93 ? 5.347 -1.270 -17.243 1.00 72.00 93 TYR A N 1
ATOM 742 C CA . TYR A 1 93 ? 6.782 -1.305 -17.518 1.00 72.00 93 TYR A CA 1
ATOM 743 C C . TYR A 1 93 ? 7.148 -2.060 -18.807 1.00 72.00 93 TYR A C 1
ATOM 745 O O . TYR A 1 93 ? 8.338 -2.182 -19.098 1.00 72.00 93 TYR A O 1
ATOM 753 N N . GLY A 1 94 ? 6.166 -2.544 -19.578 1.00 61.84 94 GLY A N 1
ATOM 754 C CA . GLY A 1 94 ? 6.388 -3.235 -20.854 1.00 61.84 94 GLY A CA 1
ATOM 755 C C . GLY A 1 94 ? 7.072 -4.598 -20.718 1.00 61.84 94 GLY A C 1
ATOM 756 O O . GLY A 1 94 ? 7.863 -4.978 -21.576 1.00 61.84 94 GLY A O 1
ATOM 757 N N . ILE A 1 95 ? 6.841 -5.299 -19.605 1.00 59.25 95 ILE A N 1
ATOM 758 C CA . ILE A 1 95 ? 7.452 -6.615 -19.326 1.00 59.25 95 ILE A CA 1
ATOM 759 C C . ILE A 1 95 ? 6.598 -7.760 -19.891 1.00 59.25 95 ILE A C 1
ATOM 761 O O . ILE A 1 95 ? 7.043 -8.903 -19.906 1.00 59.25 95 ILE A O 1
ATOM 765 N N . TYR A 1 96 ? 5.400 -7.452 -20.374 1.00 49.53 96 TYR A N 1
ATOM 766 C CA . TYR A 1 96 ? 4.496 -8.340 -21.092 1.00 49.53 96 TYR A CA 1
ATOM 767 C C . TYR A 1 96 ? 3.741 -7.522 -22.135 1.00 49.53 96 TYR A C 1
ATOM 769 O O . TYR A 1 96 ? 3.521 -6.317 -21.860 1.00 49.53 96 TYR A O 1
#

Sequence (96 aa):
MPQVTSIDHAQKLFKVADKFDVKRAAELLRAALTPFLAAELNPLRSWAIAVRYGVEEARRAAAKRFRPNTIRHPPKELAYVTALQYFQLLEGYGIY

Secondary structure (DSSP, 8-state):
-----SHHHHHHHHHHHHHTT-HHHHHHHHHHHHHHHHH-S-HHHHHHHHHHHT-HHHHHHHHHH--GGG-SS--GGGGGS-HHHHHHHHHTTT--

Foldseek 3Di:
DDDDPAPVSLVVQCVVCVVVVVPVSLVVSLVNCQVRLVVDPQLQLSLLSCVLSVNVVSNVNSLVVDDPVPPPDHDPSCVSPDPVRVVVSVVVVVVD

pLDDT: mean 82.09, std 8.74, range [48.47, 92.06]

Radius of gyration: 13.71 Å; chains: 1; bounding box: 31×24×38 Å